Protein AF-A0A524PBY1-F1 (afdb_monomer)

Foldseek 3Di:
DDPPDFDADDPLQVVCVVLVHSVLSVLLQVLLVQLPVPPDDLVNVLVVCVVPDDPVVVVVSVSSSVSSPNSNVRNVPDPGD

Radius of gyration: 13.48 Å; Cα contacts (8 Å, |Δi|>4): 91; chains: 1; bounding box: 29×24×40 Å

Solvent-accessible surface area (backbone atoms only — not comparable to full-atom values): 4712 Å² total; per-residue (Å²): 135,80,87,90,56,82,67,81,90,72,70,29,58,62,54,11,49,75,73,73,38,62,84,37,21,64,37,16,50,48,19,24,48,35,65,68,71,62,92,51,55,71,64,63,52,46,54,51,48,62,73,72,49,54,79,98,48,53,83,51,51,62,60,49,47,51,26,22,51,56,15,23,55,51,42,67,73,54,65,96,86

Secondary structure (DSSP, 8-state):
--SS-------HHHHHHHTT-GGGHHHHHHHHHHHHHSS--HHHHHHHHHHHS-GGGTHHHHHHHHHHHHHHHHHHHS---

Mean predicted aligned error: 4.09 Å

Nearest PDB structures (foldseek):
  3on3-assembly2_A  TM=8.551E-01  e=2.399E-02  Geobacter sulfurreducens PCA
  3on3-assembly3_B  TM=8.132E-01  e=2.702E-02  Geobacter sulfurreducens PCA
  3g2e-assembly1_A  TM=8.314E-01  e=4.095E-02  Campylobacter jejuni
  3g2e-assembly1_C  TM=8.489E-01  e=7.415E-02  Campylobacter jejuni
  3g2e-assembly1_D  TM=8.518E-01  e=1.193E-01  Campylobacter jejuni

Structure (mmCIF, N/CA/C/O backbone):
data_AF-A0A524PBY1-F1
#
_entry.id   AF-A0A524PBY1-F1
#
loop_
_atom_site.group_PDB
_atom_site.id
_atom_site.type_symbol
_atom_site.label_atom_id
_atom_site.label_alt_id
_atom_site.label_comp_id
_atom_site.label_asym_id
_atom_site.label_entity_id
_atom_site.label_seq_id
_atom_site.pdbx_PDB_ins_code
_atom_site.Cartn_x
_atom_site.Cartn_y
_atom_site.Cartn_z
_atom_site.occupancy
_atom_site.B_iso_or_equiv
_atom_site.auth_seq_id
_atom_site.auth_comp_id
_atom_site.auth_asym_id
_atom_site.auth_atom_id
_atom_site.pdbx_PDB_model_num
ATOM 1 N N . GLN A 1 1 ? -21.264 10.531 18.012 1.00 74.25 1 GLN A N 1
ATOM 2 C CA . GLN A 1 1 ? -20.036 9.871 17.523 1.00 74.25 1 GLN A CA 1
ATOM 3 C C . GLN A 1 1 ? -20.461 8.561 16.869 1.00 74.25 1 GLN A C 1
ATOM 5 O O . GLN A 1 1 ? -21.431 7.986 17.347 1.00 74.25 1 GLN A O 1
ATOM 10 N N . ARG A 1 2 ? -19.880 8.172 15.726 1.00 86.88 2 ARG A N 1
ATOM 11 C CA . ARG A 1 2 ? -20.230 6.922 15.025 1.00 86.88 2 ARG A CA 1
ATOM 12 C C . ARG A 1 2 ? -19.265 5.838 15.492 1.00 86.88 2 ARG A C 1
ATOM 14 O O . ARG A 1 2 ? -18.068 6.003 15.306 1.00 86.88 2 ARG A O 1
ATOM 21 N N . GLU A 1 3 ? -19.792 4.801 16.129 1.00 85.06 3 GLU A N 1
ATOM 22 C CA . GLU A 1 3 ? -19.017 3.677 16.686 1.00 85.06 3 GLU A CA 1
ATOM 23 C C . GLU A 1 3 ? -19.046 2.443 15.768 1.00 85.06 3 GLU A C 1
ATOM 25 O O . GLU A 1 3 ? -18.415 1.431 16.039 1.00 85.06 3 GLU A O 1
ATOM 30 N N . ASP A 1 4 ? -19.780 2.527 14.660 1.00 89.38 4 ASP A N 1
ATOM 31 C CA . ASP A 1 4 ? -19.926 1.490 13.638 1.00 89.38 4 ASP A CA 1
ATOM 32 C C . ASP A 1 4 ? -18.943 1.654 12.466 1.00 89.38 4 ASP A C 1
ATOM 34 O O . ASP A 1 4 ? -19.057 0.960 11.457 1.00 89.38 4 ASP A O 1
ATOM 38 N N . ILE A 1 5 ? -17.999 2.592 12.578 1.00 88.06 5 ILE A N 1
ATOM 39 C CA . ILE A 1 5 ? -17.000 2.893 11.552 1.00 88.06 5 ILE A CA 1
ATOM 40 C C . ILE A 1 5 ? -15.617 2.646 12.143 1.00 88.06 5 ILE A C 1
ATOM 42 O O . ILE A 1 5 ? -15.235 3.305 13.105 1.00 88.06 5 ILE A O 1
ATOM 46 N N . GLU A 1 6 ? -14.859 1.743 11.528 1.00 86.00 6 GLU A N 1
ATOM 47 C CA . GLU A 1 6 ? -13.434 1.569 11.811 1.00 86.00 6 GLU A CA 1
ATOM 48 C C . GLU A 1 6 ? -12.632 2.634 11.048 1.00 86.00 6 GLU A C 1
ATOM 50 O O . GLU A 1 6 ? -12.790 2.782 9.830 1.00 86.00 6 GLU A O 1
ATOM 55 N N . LEU A 1 7 ? -11.783 3.391 11.752 1.00 88.62 7 LEU A N 1
ATOM 56 C CA . LEU A 1 7 ? -10.936 4.418 11.145 1.00 88.62 7 LEU A CA 1
ATOM 57 C C . LEU A 1 7 ? -9.496 3.921 11.011 1.00 88.62 7 LEU A C 1
ATOM 59 O O . LEU A 1 7 ? -8.873 3.521 11.988 1.00 88.62 7 LEU A O 1
ATOM 63 N N . ILE A 1 8 ? -8.943 4.027 9.802 1.00 90.00 8 ILE A N 1
ATOM 64 C CA . ILE A 1 8 ? -7.546 3.686 9.518 1.00 90.00 8 ILE A CA 1
ATOM 65 C C . ILE A 1 8 ? -6.925 4.837 8.742 1.00 90.00 8 ILE A C 1
ATOM 67 O O . ILE A 1 8 ? -7.378 5.180 7.647 1.00 90.00 8 ILE A O 1
ATOM 71 N N . LEU A 1 9 ? -5.893 5.451 9.317 1.00 93.19 9 LEU A N 1
ATOM 72 C CA . LEU A 1 9 ? -5.219 6.595 8.716 1.00 93.19 9 LEU A CA 1
ATOM 73 C C . LEU A 1 9 ? -4.020 6.113 7.907 1.00 93.19 9 LEU A C 1
ATOM 75 O O . LEU A 1 9 ? -3.064 5.576 8.456 1.00 93.19 9 LEU A O 1
ATOM 79 N N . VAL A 1 10 ? -4.047 6.327 6.595 1.00 94.88 10 VAL A N 1
ATOM 80 C CA . VAL A 1 10 ? -2.980 5.873 5.695 1.00 94.88 10 VAL A CA 1
ATOM 81 C C . VAL A 1 10 ? -2.345 7.086 5.009 1.00 94.88 10 VAL A C 1
ATOM 83 O O . VAL A 1 10 ? -3.025 7.735 4.208 1.00 94.88 10 VAL A O 1
ATOM 86 N N . PRO A 1 11 ? -1.056 7.401 5.254 1.00 96.31 11 PRO A N 1
ATOM 87 C CA . PRO A 1 11 ? -0.348 8.495 4.582 1.00 96.31 11 PRO A CA 1
ATOM 88 C C . PRO A 1 11 ? 0.071 8.087 3.156 1.00 96.31 11 PRO A C 1
ATOM 90 O O . PRO A 1 11 ? 1.242 8.079 2.786 1.00 96.31 11 PRO A O 1
ATOM 93 N N . ALA A 1 12 ? -0.906 7.701 2.331 1.00 97.56 12 ALA A N 1
ATOM 94 C CA . ALA A 1 12 ? -0.671 7.029 1.054 1.00 97.56 12 ALA A CA 1
ATOM 95 C C . ALA A 1 12 ? 0.117 7.875 0.045 1.00 97.56 12 ALA A C 1
ATOM 97 O O . ALA A 1 12 ? 0.913 7.331 -0.714 1.00 97.56 12 ALA A O 1
ATOM 98 N N . ASN A 1 13 ? -0.087 9.194 0.038 1.00 97.69 13 ASN A N 1
ATOM 99 C CA 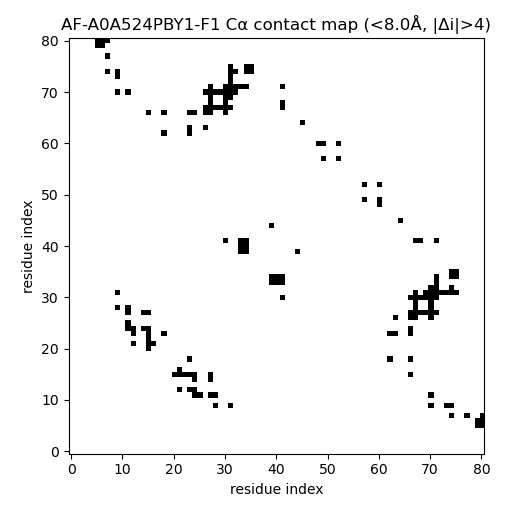. ASN A 1 13 ? 0.624 10.093 -0.872 1.00 97.69 13 ASN A CA 1
ATOM 100 C C . ASN A 1 13 ? 2.114 10.195 -0.526 1.00 97.69 13 ASN A C 1
ATOM 102 O O . ASN A 1 13 ? 2.942 10.138 -1.428 1.00 97.69 13 ASN A O 1
ATOM 106 N N . GLU A 1 14 ? 2.450 10.303 0.761 1.00 97.50 14 GLU A N 1
ATOM 107 C CA . GLU A 1 14 ? 3.839 10.384 1.232 1.00 97.50 14 GLU A CA 1
ATOM 108 C C . GLU A 1 14 ? 4.591 9.095 0.890 1.00 97.50 14 GLU A C 1
ATOM 110 O O . GLU A 1 14 ? 5.654 9.126 0.280 1.00 97.50 14 GLU A O 1
ATOM 115 N N . ILE A 1 15 ? 3.972 7.942 1.150 1.00 96.69 15 ILE A N 1
ATOM 116 C CA . ILE A 1 15 ? 4.559 6.638 0.817 1.00 96.69 15 ILE A CA 1
ATOM 117 C C . ILE A 1 15 ? 4.692 6.461 -0.701 1.00 96.69 15 ILE A C 1
ATOM 119 O O . ILE A 1 15 ? 5.680 5.911 -1.180 1.00 96.69 15 ILE A O 1
ATOM 123 N N . ALA A 1 16 ? 3.717 6.921 -1.488 1.00 97.25 16 ALA A N 1
ATOM 124 C CA . ALA A 1 16 ? 3.810 6.874 -2.945 1.00 97.25 16 ALA A CA 1
ATOM 125 C C . ALA A 1 16 ? 4.990 7.716 -3.464 1.00 97.25 16 ALA A C 1
ATOM 127 O O . ALA A 1 16 ? 5.684 7.306 -4.395 1.00 97.25 16 ALA A O 1
ATOM 128 N N . GLU A 1 17 ? 5.245 8.869 -2.840 1.00 96.44 17 GLU A N 1
ATOM 129 C CA . GLU A 1 17 ? 6.417 9.701 -3.120 1.00 96.44 17 GLU A CA 1
ATOM 130 C C . GLU A 1 17 ? 7.729 9.008 -2.723 1.00 96.44 17 GLU A C 1
ATOM 132 O O . GLU A 1 17 ? 8.661 9.003 -3.526 1.00 96.44 17 GLU A O 1
ATOM 137 N N . GLU A 1 18 ? 7.790 8.345 -1.563 1.00 95.88 18 GLU A N 1
ATOM 138 C CA . GLU A 1 18 ? 8.945 7.531 -1.139 1.00 95.88 18 GLU A CA 1
ATOM 139 C C . GLU A 1 18 ? 9.239 6.372 -2.103 1.0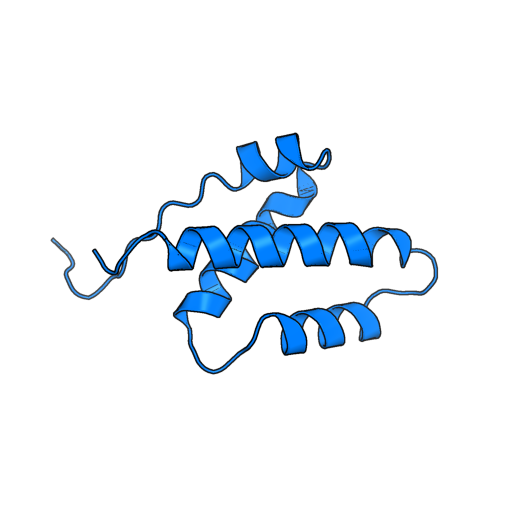0 95.88 18 GLU A C 1
ATOM 141 O O . GLU A 1 18 ? 10.397 6.049 -2.370 1.00 95.88 18 GLU A O 1
ATOM 146 N N . LEU A 1 19 ? 8.191 5.758 -2.661 1.00 93.50 19 LEU A N 1
ATOM 147 C CA . LEU A 1 19 ? 8.297 4.711 -3.682 1.00 93.50 19 LEU A CA 1
ATOM 148 C C . LEU A 1 19 ? 8.636 5.263 -5.080 1.00 93.50 19 LEU A C 1
ATOM 150 O O . LEU A 1 19 ? 8.807 4.485 -6.021 1.00 93.50 19 LEU A O 1
ATOM 154 N N . GLY A 1 20 ? 8.751 6.586 -5.223 1.00 92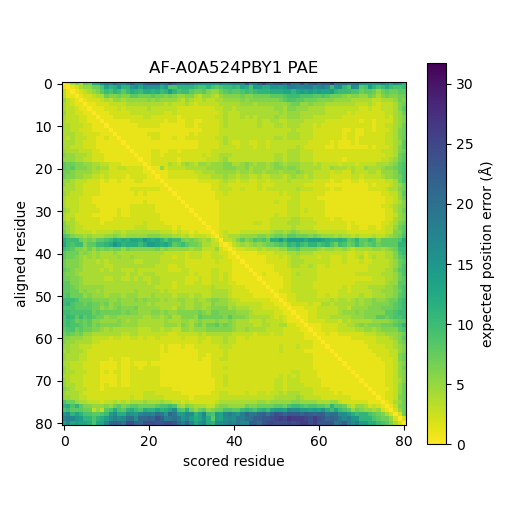.44 20 GLY A N 1
ATOM 155 C CA . GLY A 1 20 ? 9.167 7.264 -6.449 1.00 92.44 20 GLY A CA 1
ATOM 156 C C . GLY A 1 20 ? 8.055 7.483 -7.478 1.00 92.44 20 GLY A C 1
ATOM 157 O O . GLY A 1 20 ? 8.343 7.915 -8.593 1.00 92.44 20 GLY A O 1
ATOM 158 N N . GLU A 1 21 ? 6.790 7.206 -7.144 1.00 92.25 21 GLU A N 1
ATOM 159 C CA . GLU A 1 21 ? 5.663 7.353 -8.068 1.00 92.25 21 GLU A CA 1
ATOM 160 C C . GLU A 1 21 ? 4.360 7.690 -7.332 1.00 92.25 21 GLU A C 1
ATOM 162 O O . GLU A 1 21 ? 3.702 6.828 -6.749 1.00 92.25 21 GLU A O 1
ATOM 167 N N . LYS A 1 22 ? 3.917 8.948 -7.450 1.00 92.25 22 LYS A N 1
ATOM 168 C CA . LYS A 1 22 ? 2.701 9.460 -6.790 1.00 92.25 22 LYS A CA 1
ATOM 169 C C . LYS A 1 22 ? 1.436 8.689 -7.166 1.00 92.25 22 LYS A C 1
ATOM 171 O O . LYS A 1 22 ? 0.498 8.612 -6.376 1.00 92.25 22 LYS A O 1
ATOM 176 N N . ARG A 1 23 ? 1.395 8.098 -8.366 1.00 92.62 23 ARG A N 1
ATOM 177 C CA . ARG A 1 23 ? 0.249 7.306 -8.838 1.00 92.62 23 ARG A CA 1
ATOM 178 C C . ARG A 1 23 ? 0.038 6.009 -8.052 1.00 92.62 23 ARG A C 1
ATOM 180 O O . ARG A 1 23 ? -1.009 5.403 -8.228 1.00 92.62 23 ARG A O 1
ATOM 187 N N . LEU A 1 24 ? 0.973 5.599 -7.188 1.00 96.56 24 LEU A N 1
ATOM 188 C CA . LEU A 1 24 ? 0.852 4.393 -6.358 1.00 96.56 24 LEU A CA 1
ATOM 189 C C . LEU A 1 24 ? -0.054 4.566 -5.129 1.00 96.56 24 LEU A C 1
ATOM 191 O O . LEU A 1 24 ? -0.398 3.571 -4.490 1.00 96.56 24 LEU A O 1
ATOM 195 N N . ALA A 1 25 ? -0.467 5.795 -4.800 1.00 97.62 25 ALA A N 1
ATOM 196 C CA . ALA A 1 25 ? -1.263 6.085 -3.604 1.00 97.62 25 ALA A CA 1
ATOM 197 C C . ALA A 1 25 ? -2.550 5.244 -3.517 1.00 97.62 25 ALA A C 1
ATOM 199 O O . ALA A 1 25 ? -2.904 4.743 -2.451 1.00 97.62 25 ALA A O 1
ATOM 200 N N . ASN A 1 26 ? -3.231 5.021 -4.642 1.00 96.56 26 ASN A N 1
ATOM 201 C CA . ASN A 1 26 ? -4.442 4.200 -4.673 1.00 96.56 26 ASN A CA 1
ATOM 202 C C . ASN A 1 26 ? -4.169 2.724 -4.341 1.00 96.56 26 ASN A C 1
ATOM 204 O O . ASN A 1 26 ? -5.009 2.085 -3.714 1.00 96.56 26 ASN A O 1
ATOM 208 N N . LEU A 1 27 ? -3.015 2.183 -4.738 1.00 96.38 27 LEU A N 1
ATOM 209 C CA . LEU A 1 27 ? -2.649 0.801 -4.444 1.00 96.38 27 LEU A CA 1
ATOM 210 C C . LEU A 1 27 ? -2.214 0.624 -2.996 1.00 96.38 27 LEU A C 1
ATOM 212 O O . LEU A 1 27 ? -2.528 -0.400 -2.400 1.00 96.38 27 LEU A O 1
ATOM 216 N N . ILE A 1 28 ? -1.592 1.641 -2.403 1.00 97.62 28 ILE A N 1
ATOM 217 C CA . ILE A 1 28 ? -1.332 1.671 -0.960 1.00 97.62 28 ILE A CA 1
ATOM 218 C C . ILE A 1 28 ? -2.660 1.640 -0.190 1.00 97.62 28 ILE A C 1
ATOM 220 O O . ILE A 1 28 ? -2.847 0.811 0.696 1.00 97.62 28 ILE A O 1
ATOM 224 N N . LEU A 1 29 ? -3.634 2.473 -0.567 1.00 96.56 29 LEU A N 1
ATOM 225 C CA . LEU A 1 29 ? -4.962 2.450 0.060 1.00 96.56 29 LEU A CA 1
ATOM 226 C C . LEU A 1 29 ? -5.689 1.114 -0.149 1.00 96.56 29 LEU A C 1
ATOM 228 O O . LEU A 1 29 ? -6.321 0.603 0.772 1.00 96.56 29 LEU A O 1
ATOM 232 N N . LEU A 1 30 ? -5.584 0.530 -1.345 1.00 95.44 30 LEU A N 1
ATOM 233 C CA . LEU A 1 30 ? -6.186 -0.765 -1.647 1.00 95.44 30 LEU A CA 1
ATOM 234 C C . LEU A 1 30 ? -5.580 -1.880 -0.786 1.00 95.44 30 LEU A C 1
ATOM 236 O O . LEU A 1 30 ? -6.325 -2.688 -0.239 1.00 95.44 30 LEU A O 1
ATOM 240 N N . GLY A 1 31 ? -4.255 -1.900 -0.624 1.00 95.38 31 GLY A N 1
ATOM 241 C CA . GLY A 1 31 ? -3.570 -2.858 0.243 1.00 95.38 31 GLY A CA 1
ATOM 242 C C . GLY A 1 31 ? -4.052 -2.770 1.689 1.00 95.38 31 GLY A C 1
ATOM 243 O O . GLY A 1 31 ? -4.389 -3.788 2.291 1.00 95.38 31 GLY A O 1
ATOM 244 N N . ALA A 1 32 ? -4.184 -1.545 2.206 1.00 95.12 32 ALA A N 1
ATOM 245 C CA . ALA A 1 32 ? -4.713 -1.291 3.544 1.00 95.12 32 ALA A CA 1
ATOM 246 C C . ALA A 1 32 ? -6.162 -1.785 3.710 1.00 95.12 32 ALA A C 1
ATOM 248 O O . ALA A 1 32 ? -6.512 -2.386 4.724 1.00 95.12 32 ALA A O 1
ATOM 249 N N . LEU A 1 33 ? -7.005 -1.564 2.697 1.00 93.56 33 LEU A N 1
ATOM 250 C CA . LEU A 1 33 ? -8.396 -2.016 2.698 1.00 93.56 33 LEU A CA 1
ATOM 251 C C . LEU A 1 33 ? -8.504 -3.549 2.671 1.00 93.56 33 LEU A C 1
ATOM 253 O O . LEU A 1 33 ? -9.320 -4.119 3.394 1.00 93.56 33 LEU A O 1
ATOM 257 N N . ILE A 1 34 ? -7.696 -4.222 1.848 1.00 93.50 34 ILE A N 1
ATOM 258 C CA . ILE A 1 34 ? -7.710 -5.687 1.703 1.00 93.50 34 ILE A CA 1
ATOM 259 C C . ILE A 1 34 ? -7.352 -6.376 3.020 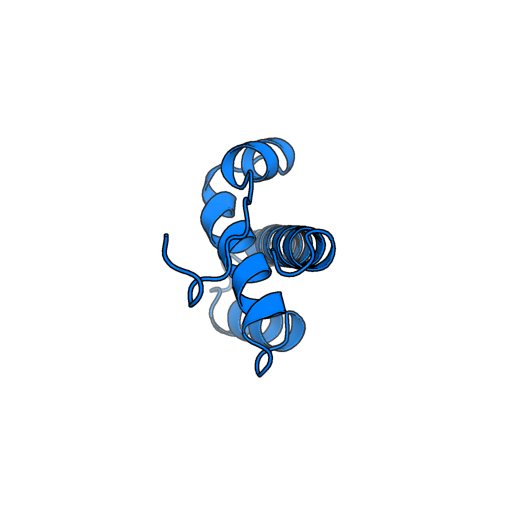1.00 93.50 34 ILE A C 1
ATOM 261 O O . ILE A 1 34 ? -8.092 -7.266 3.440 1.00 93.50 34 ILE A O 1
ATOM 265 N N . GLU A 1 35 ? -6.292 -5.914 3.694 1.00 92.38 35 GLU A N 1
ATOM 266 C CA . GLU A 1 35 ? -5.857 -6.433 5.004 1.00 92.38 35 GLU A CA 1
ATOM 267 C C . GLU A 1 35 ? -6.994 -6.430 6.037 1.00 92.38 35 GLU A C 1
ATOM 269 O O . GLU A 1 35 ? -7.040 -7.253 6.950 1.00 92.38 35 GLU A O 1
ATOM 274 N N . ARG A 1 36 ? -7.946 -5.504 5.893 1.00 89.12 36 ARG A N 1
ATOM 275 C CA . ARG A 1 36 ? -9.042 -5.299 6.844 1.00 89.12 36 ARG A CA 1
ATOM 276 C C . ARG A 1 36 ? -10.359 -5.925 6.426 1.00 89.12 36 ARG A C 1
ATOM 278 O O . ARG A 1 36 ? -11.135 -6.313 7.295 1.00 89.12 36 ARG A O 1
ATOM 285 N N . MET A 1 37 ? -10.611 -6.068 5.125 1.00 86.75 37 MET A N 1
ATOM 286 C CA . MET A 1 37 ? -11.830 -6.713 4.636 1.00 86.75 37 MET A CA 1
ATOM 287 C C . MET A 1 37 ? -11.878 -8.196 5.010 1.00 86.75 37 MET A C 1
ATOM 289 O O . MET A 1 37 ? -12.957 -8.683 5.342 1.00 86.75 37 MET A O 1
ATOM 293 N N . GLY A 1 38 ? -10.747 -8.913 4.958 1.00 76.31 38 GLY A N 1
ATOM 294 C CA . GLY A 1 38 ? -10.630 -10.308 5.405 1.00 76.31 38 GLY A CA 1
ATOM 295 C C . GLY A 1 38 ? -10.699 -11.413 4.330 1.00 76.31 38 GLY A C 1
ATOM 296 O O . GLY A 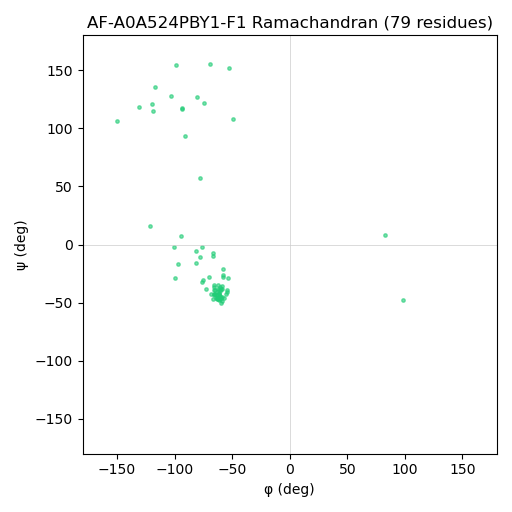1 38 ? -9.845 -12.294 4.367 1.00 76.31 38 GLY A O 1
ATOM 297 N N . PRO A 1 39 ? -11.6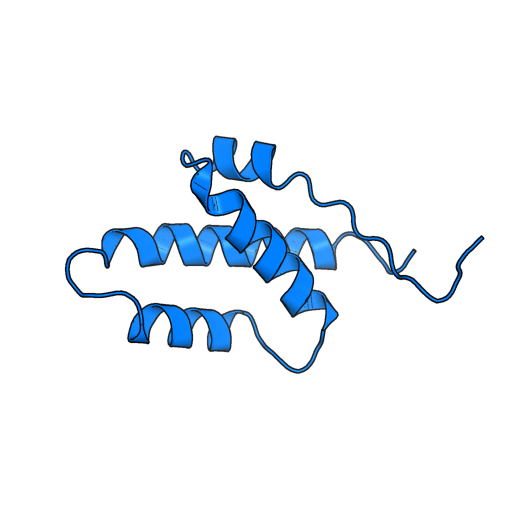47 -11.446 3.367 1.00 83.88 39 PRO A N 1
ATOM 298 C CA . PRO A 1 39 ? -11.791 -12.586 2.455 1.00 83.88 39 PRO A CA 1
ATOM 299 C C . PRO A 1 39 ? -10.809 -12.568 1.275 1.00 83.88 39 PRO A C 1
ATOM 301 O O . PRO A 1 39 ? -10.804 -13.507 0.483 1.00 83.88 39 PRO A O 1
ATOM 304 N N . LEU A 1 40 ? -10.026 -11.500 1.119 1.00 86.88 40 LEU A N 1
ATOM 305 C CA . LEU A 1 40 ? -9.083 -11.319 0.020 1.00 86.88 40 LEU A CA 1
ATOM 306 C C . LEU A 1 40 ? -7.667 -11.244 0.579 1.00 86.88 40 LEU A C 1
ATOM 308 O O . LEU A 1 40 ? -7.431 -10.530 1.551 1.00 86.88 40 LEU A O 1
ATOM 312 N N . THR A 1 41 ? -6.725 -11.942 -0.053 1.00 88.69 41 THR A N 1
ATOM 313 C CA . THR A 1 41 ? -5.300 -11.822 0.273 1.00 88.69 41 THR A CA 1
ATOM 314 C C . THR A 1 41 ? -4.589 -10.889 -0.703 1.00 88.69 41 THR A C 1
ATOM 316 O O . THR A 1 41 ? -4.997 -10.728 -1.859 1.00 88.69 41 THR A O 1
ATOM 319 N N . ILE A 1 42 ? -3.487 -10.285 -0.253 1.00 89.06 42 ILE A N 1
ATOM 320 C CA . ILE A 1 42 ? -2.627 -9.461 -1.113 1.00 89.06 42 ILE A CA 1
ATOM 321 C C . ILE A 1 42 ? -2.098 -10.273 -2.300 1.00 89.06 42 ILE A C 1
ATOM 323 O O . ILE A 1 42 ? -2.091 -9.766 -3.421 1.00 89.06 42 ILE A O 1
ATOM 327 N N . ASP A 1 43 ? -1.765 -11.546 -2.088 1.00 89.19 43 ASP A N 1
ATOM 328 C CA . ASP A 1 43 ? -1.288 -12.443 -3.144 1.00 89.19 43 ASP A CA 1
ATOM 329 C C . ASP A 1 43 ? -2.335 -12.650 -4.246 1.00 89.19 43 ASP A C 1
ATOM 331 O O . ASP A 1 43 ? -2.027 -12.490 -5.426 1.00 89.19 43 ASP A O 1
ATOM 335 N N . GLN A 1 44 ? -3.598 -12.912 -3.884 1.00 92.19 44 GLN A N 1
ATOM 336 C CA . GLN A 1 44 ? -4.690 -13.081 -4.855 1.00 92.19 44 GLN A CA 1
ATOM 337 C C . GLN A 1 44 ? -4.892 -11.826 -5.717 1.00 92.19 44 GLN A C 1
ATOM 339 O O . GLN A 1 44 ? -5.164 -11.906 -6.921 1.00 92.19 44 GLN A O 1
ATOM 344 N N . ILE A 1 45 ? -4.749 -10.649 -5.108 1.00 91.62 45 ILE A N 1
ATOM 345 C CA . ILE A 1 45 ? -4.856 -9.367 -5.807 1.00 91.62 45 ILE A CA 1
ATOM 346 C C . ILE A 1 45 ? -3.627 -9.124 -6.687 1.00 91.62 45 ILE A C 1
ATOM 348 O O . ILE A 1 45 ? -3.774 -8.669 -7.823 1.00 91.62 45 ILE A O 1
ATOM 352 N N . GLY A 1 46 ? -2.437 -9.498 -6.217 1.00 89.19 46 GLY A N 1
ATOM 353 C CA . GLY A 1 46 ? -1.196 -9.451 -6.983 1.00 89.19 46 GLY A CA 1
ATOM 354 C C . GLY A 1 46 ? -1.226 -10.337 -8.230 1.00 89.19 46 GLY A C 1
ATOM 355 O O . GLY A 1 46 ? -0.893 -9.878 -9.325 1.00 89.19 46 GLY A O 1
ATOM 356 N N . GLU A 1 47 ? -1.713 -11.572 -8.106 1.00 91.31 47 GLU A N 1
ATOM 357 C CA . GLU A 1 47 ? -1.932 -12.475 -9.242 1.00 91.31 47 GLU A CA 1
ATOM 358 C C . GLU A 1 47 ? -2.943 -11.897 -10.239 1.00 91.31 47 GLU A C 1
ATOM 360 O O . GLU A 1 47 ? -2.738 -11.942 -11.456 1.00 91.31 47 GLU A O 1
ATOM 365 N N . SER A 1 48 ? -4.038 -11.315 -9.737 1.00 91.94 48 SER A N 1
ATOM 366 C CA . SER A 1 48 ? -5.030 -10.650 -10.584 1.00 91.94 48 SER A CA 1
ATOM 367 C C . SER A 1 48 ? -4.417 -9.479 -11.355 1.00 91.94 48 SER A C 1
ATOM 369 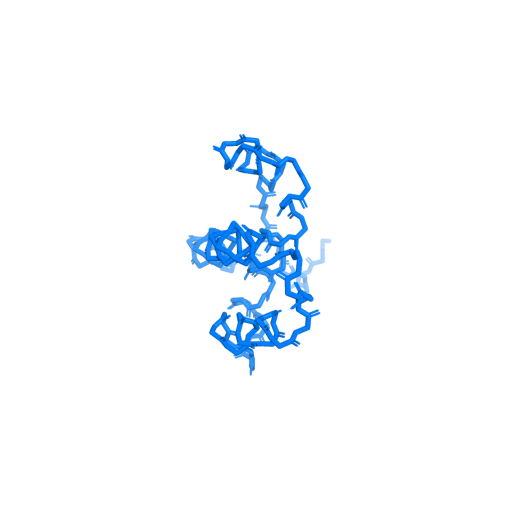O O . SER A 1 48 ? -4.601 -9.392 -12.570 1.00 91.94 48 SER A O 1
ATOM 371 N N . LEU A 1 49 ? -3.623 -8.629 -10.697 1.00 89.88 49 LEU A N 1
ATOM 372 C CA . LEU A 1 49 ? -2.871 -7.549 -11.345 1.00 89.88 49 LEU A CA 1
ATOM 373 C C . LEU A 1 49 ? -1.945 -8.081 -12.439 1.00 89.88 49 LEU A C 1
ATOM 375 O O . LEU A 1 49 ? -1.961 -7.556 -13.550 1.00 89.88 49 LEU A O 1
ATOM 379 N N . GLY A 1 50 ? -1.199 -9.154 -12.170 1.00 90.44 50 GLY A N 1
ATOM 380 C CA . GLY A 1 50 ? -0.316 -9.782 -13.154 1.00 90.44 50 GLY A CA 1
ATOM 381 C C . GLY A 1 50 ? -1.045 -10.260 -14.415 1.00 90.44 50 GLY A C 1
ATOM 382 O O . GLY A 1 50 ? -0.508 -10.131 -15.513 1.00 90.44 50 GLY A O 1
ATOM 383 N N . ARG A 1 51 ? -2.284 -10.756 -14.278 1.00 93.00 51 ARG A N 1
ATOM 384 C CA . ARG A 1 51 ? -3.120 -11.182 -15.417 1.00 93.00 51 ARG A CA 1
ATOM 385 C C . ARG A 1 51 ? -3.718 -10.021 -16.215 1.00 93.00 51 ARG A C 1
ATOM 387 O O . ARG A 1 51 ? -3.939 -10.176 -17.411 1.00 93.00 51 ARG A O 1
ATOM 394 N N . HIS A 1 52 ? -3.998 -8.887 -15.571 1.00 90.50 52 HIS A N 1
ATOM 395 C CA . HIS A 1 52 ? -4.666 -7.741 -16.204 1.00 90.50 52 HIS A CA 1
ATOM 396 C C . HIS A 1 52 ? -3.698 -6.658 -16.700 1.00 90.50 52 HIS A C 1
ATOM 398 O O . HIS A 1 52 ? -4.086 -5.814 -17.511 1.00 90.50 52 HIS A O 1
ATOM 404 N N . ILE A 1 53 ? -2.445 -6.656 -16.235 1.00 88.25 53 ILE A N 1
ATOM 405 C CA . ILE A 1 53 ? -1.419 -5.745 -16.740 1.00 88.25 53 ILE A CA 1
ATOM 406 C C . ILE A 1 53 ? -0.964 -6.225 -18.127 1.00 88.25 53 ILE A C 1
ATOM 408 O O . ILE A 1 53 ? -0.476 -7.347 -18.268 1.00 88.25 53 ILE A O 1
ATOM 412 N N . PRO A 1 54 ? -1.080 -5.382 -19.165 1.00 91.12 54 PRO A N 1
ATOM 413 C CA . PRO A 1 54 ? -0.631 -5.740 -20.500 1.00 91.12 54 PRO A CA 1
ATOM 414 C C . PRO A 1 54 ? 0.898 -5.819 -20.559 1.00 91.12 54 PRO A C 1
ATOM 416 O O . PRO A 1 54 ? 1.606 -5.138 -19.817 1.00 91.12 54 PRO A O 1
ATOM 419 N N . GLU A 1 55 ? 1.417 -6.599 -21.507 1.00 89.69 55 GLU A N 1
ATOM 420 C CA . GLU A 1 55 ? 2.846 -6.917 -21.597 1.00 89.69 55 GLU A CA 1
ATOM 421 C C . GLU A 1 55 ? 3.765 -5.682 -21.640 1.00 89.69 55 GLU A C 1
ATOM 423 O O . GLU A 1 55 ? 4.768 -5.619 -20.932 1.00 89.69 55 GLU A O 1
ATOM 428 N N . HIS A 1 56 ? 3.370 -4.646 -22.382 1.00 91.44 56 HIS A N 1
ATOM 429 C CA . HIS A 1 56 ? 4.123 -3.391 -22.496 1.00 91.44 56 HIS A CA 1
ATOM 430 C C . HIS A 1 56 ? 4.204 -2.571 -21.191 1.00 91.44 56 HIS A C 1
ATOM 432 O O . HIS A 1 56 ? 4.903 -1.562 -21.152 1.00 91.44 56 HIS A O 1
ATOM 438 N N . ARG A 1 57 ? 3.477 -2.967 -20.135 1.00 89.62 57 ARG A N 1
ATOM 439 C CA . ARG A 1 57 ? 3.472 -2.318 -18.812 1.00 89.62 57 ARG A CA 1
ATOM 440 C C . ARG A 1 57 ? 3.882 -3.254 -17.680 1.00 89.62 57 ARG A C 1
ATOM 442 O O . ARG A 1 57 ? 3.636 -2.933 -16.518 1.00 89.62 57 ARG A O 1
ATOM 449 N N . ARG A 1 58 ? 4.503 -4.406 -17.968 1.00 87.94 58 ARG A N 1
ATOM 450 C CA . ARG A 1 58 ? 4.938 -5.336 -16.906 1.00 87.94 58 ARG A CA 1
ATOM 451 C C . ARG A 1 58 ? 5.896 -4.703 -15.899 1.00 87.94 58 ARG A C 1
ATOM 453 O O . ARG A 1 58 ? 5.908 -5.118 -14.748 1.00 87.94 58 ARG A O 1
ATOM 460 N N . ASN A 1 59 ? 6.639 -3.673 -16.298 1.00 87.75 59 ASN A N 1
ATOM 461 C CA . ASN A 1 59 ? 7.482 -2.885 -15.401 1.00 87.75 59 ASN A CA 1
ATOM 462 C C . ASN A 1 59 ? 6.707 -2.235 -14.237 1.00 87.75 59 ASN A C 1
ATOM 464 O O . ASN A 1 59 ? 7.312 -1.907 -13.224 1.00 87.75 59 ASN A O 1
ATOM 468 N N . LEU A 1 60 ? 5.385 -2.060 -14.359 1.00 90.00 60 LEU A N 1
ATOM 469 C CA . LEU A 1 60 ? 4.532 -1.528 -13.292 1.00 90.00 60 LEU A CA 1
ATOM 470 C C . LEU A 1 60 ? 4.126 -2.584 -12.258 1.00 90.00 60 LEU A C 1
ATOM 472 O O . LEU A 1 60 ? 3.638 -2.229 -11.191 1.00 90.00 60 LEU A O 1
ATOM 476 N N . LEU A 1 61 ? 4.271 -3.877 -12.563 1.00 91.44 61 LEU A N 1
ATOM 477 C CA . LEU A 1 61 ? 3.799 -4.933 -11.669 1.00 91.44 61 LEU A CA 1
ATOM 478 C C . LEU A 1 61 ? 4.559 -4.907 -10.340 1.00 91.44 61 LEU A C 1
ATOM 480 O O . LEU A 1 61 ? 3.940 -4.948 -9.284 1.00 91.44 61 LEU A O 1
ATOM 484 N N . GLU A 1 62 ? 5.884 -4.782 -10.384 1.00 92.56 62 GLU A N 1
ATOM 485 C CA . GLU A 1 62 ? 6.711 -4.783 -9.176 1.00 92.56 62 GLU A CA 1
ATOM 486 C C . GLU A 1 62 ? 6.389 -3.596 -8.255 1.00 92.56 62 GLU A C 1
ATOM 488 O O . GLU A 1 62 ? 6.198 -3.781 -7.052 1.00 92.56 62 GLU A O 1
ATOM 493 N N . SER A 1 63 ? 6.282 -2.381 -8.803 1.00 94.12 63 SER A N 1
ATOM 494 C CA . SER A 1 63 ? 5.938 -1.193 -8.014 1.00 94.12 63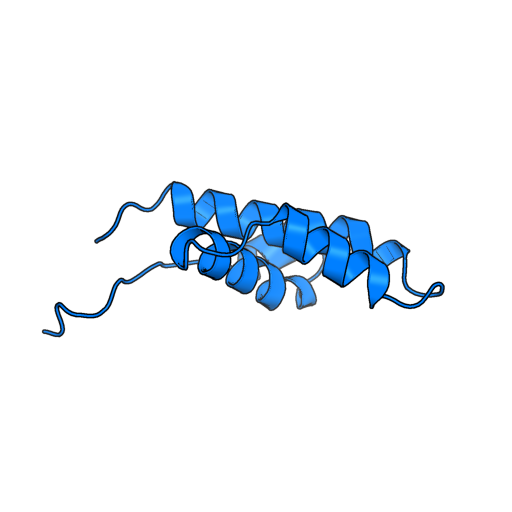 SER A CA 1
ATOM 495 C C . SER A 1 63 ? 4.514 -1.267 -7.463 1.00 94.12 63 SER A C 1
ATOM 497 O O . SER A 1 63 ? 4.286 -0.890 -6.314 1.00 94.12 63 SER A O 1
ATOM 499 N N . ASN A 1 64 ? 3.574 -1.827 -8.229 1.00 95.19 64 ASN A N 1
ATOM 500 C CA . ASN A 1 64 ? 2.205 -2.036 -7.774 1.00 95.19 64 ASN A CA 1
ATOM 501 C C . ASN A 1 64 ? 2.115 -3.037 -6.613 1.00 95.19 64 ASN A C 1
ATOM 503 O O . ASN A 1 64 ? 1.394 -2.791 -5.647 1.00 95.19 64 ASN A O 1
ATOM 507 N N . LEU A 1 65 ? 2.860 -4.146 -6.683 1.00 95.06 65 LEU A N 1
ATOM 508 C CA . LEU A 1 65 ? 2.920 -5.142 -5.609 1.00 95.06 65 LEU A CA 1
ATOM 509 C C . LEU A 1 65 ? 3.552 -4.562 -4.339 1.00 95.06 65 LEU A C 1
ATOM 511 O O . LEU A 1 65 ? 3.018 -4.756 -3.249 1.00 95.06 65 LEU A O 1
ATOM 515 N N . LYS A 1 66 ? 4.639 -3.790 -4.472 1.00 95.62 66 LYS A N 1
ATOM 516 C CA . LYS A 1 66 ? 5.256 -3.084 -3.336 1.00 95.62 66 LYS A CA 1
ATOM 517 C C . LYS A 1 66 ? 4.284 -2.097 -2.691 1.00 95.62 66 LYS A C 1
ATOM 519 O O . LYS A 1 66 ? 4.178 -2.062 -1.470 1.00 95.62 66 LYS A O 1
ATOM 524 N N . ALA A 1 67 ? 3.554 -1.327 -3.496 1.00 97.12 67 ALA A N 1
ATOM 525 C CA . ALA A 1 67 ? 2.550 -0.384 -3.011 1.00 97.12 67 ALA A CA 1
ATOM 526 C C . ALA A 1 67 ? 1.433 -1.085 -2.216 1.00 97.12 67 ALA A C 1
ATOM 528 O O . ALA A 1 67 ? 1.117 -0.660 -1.106 1.00 97.12 67 ALA A O 1
ATOM 529 N N . LEU A 1 68 ? 0.895 -2.194 -2.741 1.00 96.25 68 LEU A N 1
ATOM 530 C CA . LEU A 1 68 ? -0.097 -3.022 -2.044 1.00 96.25 68 LEU A CA 1
ATOM 531 C C . LEU A 1 68 ? 0.425 -3.551 -0.704 1.00 96.25 68 LEU A C 1
ATOM 533 O O . LEU A 1 68 ? -0.254 -3.411 0.311 1.00 96.25 68 LEU A O 1
ATOM 537 N N . ALA A 1 69 ? 1.631 -4.123 -0.694 1.00 95.50 69 ALA A N 1
ATOM 538 C CA . ALA A 1 69 ? 2.234 -4.673 0.518 1.00 95.50 69 ALA A CA 1
ATOM 539 C C . ALA A 1 69 ? 2.399 -3.600 1.606 1.00 95.50 69 ALA A C 1
ATOM 541 O O . ALA A 1 69 ? 1.966 -3.798 2.739 1.00 95.50 69 ALA A O 1
ATOM 542 N N . ARG A 1 70 ? 2.914 -2.417 1.245 1.00 96.06 70 ARG A N 1
ATOM 543 C CA . ARG A 1 70 ? 3.075 -1.290 2.182 1.00 96.06 70 ARG A CA 1
ATOM 544 C C . ARG A 1 70 ? 1.749 -0.821 2.773 1.00 96.06 70 ARG A C 1
ATOM 546 O O . ARG A 1 70 ? 1.689 -0.482 3.951 1.00 96.06 70 ARG A O 1
ATOM 553 N N . GLY A 1 71 ? 0.691 -0.810 1.966 1.00 95.56 71 GLY A N 1
ATOM 554 C CA . GLY A 1 71 ? -0.664 -0.536 2.431 1.00 95.56 71 GLY A CA 1
ATOM 555 C C . GLY A 1 71 ? -1.140 -1.521 3.494 1.00 95.56 71 GLY A C 1
ATOM 556 O O . GLY A 1 71 ? -1.610 -1.112 4.556 1.00 95.56 71 GLY A O 1
ATOM 557 N N . ALA A 1 72 ? -0.993 -2.815 3.208 1.00 94.62 72 ALA A N 1
ATOM 558 C CA . ALA A 1 72 ?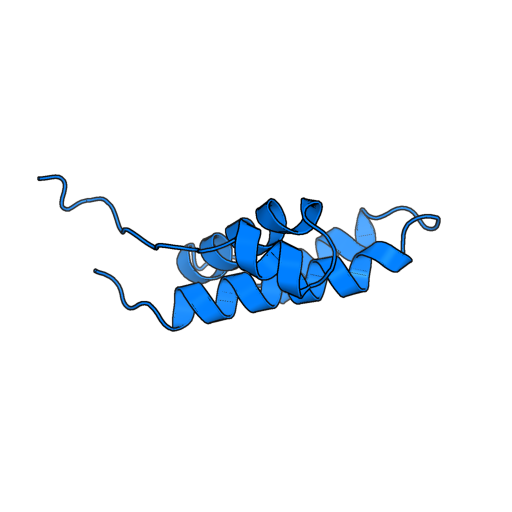 -1.409 -3.889 4.104 1.00 94.62 72 ALA A CA 1
ATOM 559 C C . ALA A 1 72 ? -0.651 -3.850 5.439 1.00 94.62 72 ALA A C 1
ATOM 561 O O . ALA A 1 72 ? -1.271 -3.882 6.499 1.00 94.62 72 ALA A O 1
ATOM 562 N N . GLU A 1 73 ? 0.673 -3.680 5.399 1.00 94.56 73 GLU A N 1
ATOM 563 C CA . GLU A 1 73 ? 1.522 -3.566 6.595 1.00 94.56 73 GLU A CA 1
ATOM 564 C C . GLU A 1 73 ? 1.063 -2.434 7.530 1.00 94.56 73 GLU A C 1
ATOM 566 O O . GLU A 1 73 ? 0.983 -2.607 8.749 1.00 94.56 73 GLU A O 1
ATOM 571 N N . LEU A 1 74 ? 0.702 -1.274 6.969 1.00 93.62 74 LEU A N 1
ATOM 572 C CA . LEU A 1 74 ? 0.234 -0.131 7.756 1.00 93.62 74 LEU A CA 1
ATOM 573 C C . LEU A 1 74 ? -1.104 -0.405 8.427 1.00 93.62 74 LEU A C 1
ATOM 575 O O . LEU A 1 74 ? -1.247 -0.144 9.625 1.00 93.62 74 LEU A O 1
ATOM 579 N N . ALA A 1 75 ? -2.058 -0.953 7.674 1.00 92.31 75 ALA A N 1
ATOM 580 C CA . ALA A 1 75 ? -3.347 -1.345 8.223 1.00 92.31 75 ALA A CA 1
ATOM 581 C C . ALA A 1 75 ? -3.182 -2.396 9.322 1.00 92.31 75 ALA A C 1
ATOM 583 O O . ALA A 1 75 ? -3.829 -2.285 10.354 1.00 92.31 75 ALA A O 1
ATOM 584 N N . GLN A 1 76 ? -2.276 -3.363 9.163 1.00 89.19 76 GLN A N 1
ATOM 585 C CA . GLN A 1 76 ? -2.000 -4.362 10.191 1.00 89.19 76 GLN A CA 1
ATOM 586 C C . GLN A 1 76 ? -1.487 -3.726 11.493 1.00 89.19 76 GLN A C 1
ATOM 588 O O . GLN A 1 76 ? -1.959 -4.086 12.573 1.00 89.19 76 GLN A O 1
ATOM 593 N N . SER A 1 77 ? -0.575 -2.751 11.393 1.00 84.69 77 SER A N 1
ATOM 594 C CA . SER A 1 77 ? 0.034 -2.077 12.551 1.00 84.69 77 SER A CA 1
ATOM 595 C C . SER A 1 77 ? -0.921 -1.162 13.332 1.00 84.69 77 SER A C 1
ATOM 597 O O . SER A 1 77 ? -0.749 -0.979 14.537 1.00 84.69 77 SER A O 1
ATOM 599 N N . GLN A 1 78 ? -1.943 -0.603 12.676 1.00 77.31 78 GLN A N 1
ATOM 600 C CA . GLN A 1 78 ? -2.941 0.252 13.319 1.00 77.31 78 GLN A CA 1
ATOM 601 C C . GLN A 1 78 ? -4.117 -0.594 13.795 1.00 77.31 78 GLN A C 1
ATOM 603 O O . GLN A 1 78 ? -5.028 -0.871 13.023 1.00 77.31 78 GLN A O 1
ATOM 608 N N . GLY A 1 79 ? -4.087 -1.042 15.053 1.00 61.81 79 GLY A N 1
ATOM 609 C CA . GLY A 1 79 ? -5.180 -1.812 15.657 1.00 61.81 79 GLY A CA 1
ATOM 610 C C . GLY A 1 79 ? -6.550 -1.130 15.519 1.00 61.81 79 GLY A C 1
ATOM 611 O O . GLY A 1 79 ? -6.633 0.094 15.439 1.00 61.81 79 GLY A O 1
ATOM 612 N N . LYS A 1 80 ? -7.618 -1.942 15.494 1.00 55.06 80 LYS A N 1
ATOM 613 C CA . LYS A 1 80 ? -9.019 -1.489 15.439 1.00 55.06 80 LYS A CA 1
ATOM 614 C C . LYS A 1 80 ? -9.257 -0.428 16.515 1.00 55.06 80 LYS A C 1
ATOM 616 O O . LYS A 1 80 ? -9.245 -0.768 17.698 1.00 55.06 80 LYS A O 1
ATOM 621 N N . THR A 1 81 ? -9.416 0.825 16.103 1.00 50.97 81 THR A N 1
ATOM 622 C CA . THR A 1 81 ? -9.737 1.951 16.989 1.00 50.97 81 THR A CA 1
ATOM 623 C C . THR A 1 81 ? -11.137 2.439 16.677 1.00 50.97 81 THR A C 1
ATOM 625 O O . THR A 1 81 ? -11.476 2.484 15.471 1.00 50.97 81 THR A O 1
#

Sequence (81 aa):
QREDIELILVPANEIAEELGEKRLANLILLGALIERMGPLTIDQIGESLGRHIPEHRRNLLESNLKALARGAELAQSQGKT

pLDDT: mean 90.44, std 8.25, range [50.97, 97.69]